Protein AF-A0A2V1INU9-F1 (afdb_monomer)

Secondary structure (DSSP, 8-state):
--HHHHHHHHHHHHHHHHHHHHHHHHHHHHHHHHHHHHHHHHHHHHHHHHHHHS-TTGGGS--HHHHHHHHHHHSHHHHHHHHHHHHHHTTSHHHHHHHH-TT--HHHHHHHHHHHTT--HHHHHHHTT-S-HHHHHHHHHHHHHHHTTS-HHHHHHHHTT-

pLDDT: mean 74.89, std 15.3, range [45.12, 96.56]

Organism: NCBI:txid2094150

Structure (mmCIF, N/CA/C/O backbone):
data_AF-A0A2V1INU9-F1
#
_entry.id   AF-A0A2V1INU9-F1
#
loop_
_atom_site.group_PDB
_atom_site.id
_atom_site.type_symbol
_atom_site.label_atom_id
_atom_site.label_alt_id
_atom_site.label_comp_id
_atom_site.label_asym_id
_atom_site.label_entity_id
_atom_site.label_seq_id
_atom_site.pdbx_PDB_ins_code
_atom_site.Cartn_x
_atom_site.Cartn_y
_atom_site.Cartn_z
_atom_site.occupancy
_atom_site.B_iso_or_equiv
_atom_site.auth_seq_id
_atom_site.auth_comp_id
_atom_site.auth_asym_id
_atom_site.auth_atom_id
_atom_site.pdbx_PDB_model_num
ATOM 1 N N . MET A 1 1 ? -15.383 -13.929 50.867 1.00 57.81 1 MET A N 1
ATOM 2 C CA . MET A 1 1 ? -15.562 -12.953 49.770 1.00 57.81 1 MET A CA 1
ATOM 3 C C . MET A 1 1 ? -16.989 -13.093 49.253 1.00 57.81 1 MET A C 1
ATOM 5 O O . MET A 1 1 ? -17.417 -14.226 49.056 1.00 57.81 1 MET A O 1
ATOM 9 N N . ARG A 1 2 ? -17.764 -12.004 49.133 1.00 80.19 2 ARG A N 1
ATOM 10 C CA . ARG A 1 2 ? -19.122 -12.069 48.555 1.00 80.19 2 ARG A CA 1
ATOM 11 C C . ARG A 1 2 ? -19.002 -12.453 47.075 1.00 80.19 2 ARG A C 1
ATOM 13 O O . ARG A 1 2 ? -18.057 -12.016 46.427 1.00 80.19 2 ARG A O 1
ATOM 20 N N . ARG A 1 3 ? -19.911 -13.288 46.553 1.00 67.31 3 ARG A N 1
ATOM 21 C CA . ARG A 1 3 ? -19.853 -13.793 45.161 1.00 67.31 3 ARG A CA 1
ATOM 22 C C . ARG A 1 3 ? -19.685 -12.668 44.134 1.00 67.31 3 ARG A C 1
ATOM 24 O O . ARG A 1 3 ? -18.917 -12.825 43.195 1.00 67.31 3 ARG A O 1
ATOM 31 N N . ASP A 1 4 ? -20.321 -11.528 44.369 1.00 72.69 4 ASP A N 1
ATOM 32 C CA . ASP A 1 4 ? -20.275 -10.371 43.468 1.00 72.69 4 ASP A CA 1
ATOM 33 C C . ASP A 1 4 ? -18.874 -9.743 43.389 1.00 72.69 4 ASP A C 1
ATOM 35 O O . ASP A 1 4 ? -18.404 -9.377 42.316 1.00 72.69 4 ASP A O 1
ATOM 39 N N . GLU A 1 5 ? -18.161 -9.713 44.512 1.00 75.00 5 GLU A N 1
ATOM 40 C CA . GLU A 1 5 ? -16.788 -9.207 44.613 1.00 75.00 5 GLU A CA 1
ATOM 41 C C . GLU A 1 5 ? -15.795 -10.120 43.874 1.00 75.00 5 GLU A C 1
ATOM 43 O O . GLU A 1 5 ? -14.844 -9.658 43.249 1.00 75.00 5 GLU A O 1
ATOM 48 N N . TYR A 1 6 ? -16.054 -11.431 43.891 1.00 75.69 6 TYR A N 1
ATOM 49 C CA . TYR A 1 6 ? -15.257 -12.426 43.173 1.00 75.69 6 TYR A CA 1
ATOM 50 C C . TYR A 1 6 ? -15.415 -12.303 41.647 1.00 75.69 6 TYR A C 1
ATOM 52 O O . TYR A 1 6 ? -14.41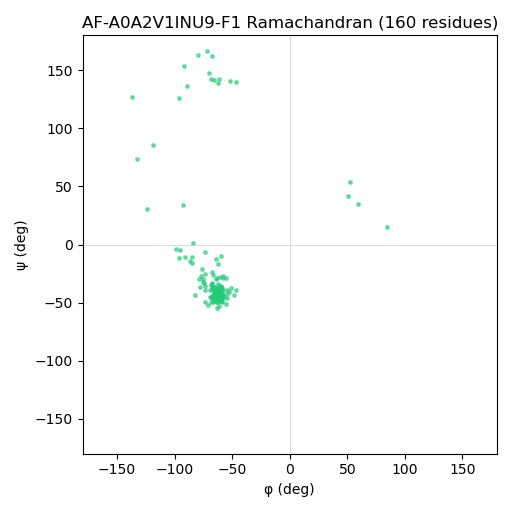9 -12.287 40.924 1.00 75.69 6 TYR A O 1
ATOM 60 N N . TYR A 1 7 ? -16.646 -12.152 41.145 1.00 75.00 7 TYR A N 1
ATOM 61 C CA . TYR A 1 7 ? -16.886 -11.950 39.710 1.00 75.00 7 TYR A CA 1
ATOM 62 C C . TYR A 1 7 ? -16.368 -10.600 39.209 1.00 75.00 7 TYR A C 1
ATOM 64 O O . TYR A 1 7 ? -15.829 -10.525 38.103 1.00 75.00 7 TYR A O 1
ATOM 72 N N . PHE A 1 8 ? -16.469 -9.551 40.029 1.00 76.44 8 PHE A N 1
ATOM 73 C CA . PHE A 1 8 ? -15.886 -8.250 39.717 1.00 76.44 8 PHE A CA 1
ATOM 74 C C . PHE A 1 8 ? -14.366 -8.347 39.536 1.00 76.44 8 PHE A C 1
ATOM 76 O O . PHE A 1 8 ? -13.831 -7.863 38.538 1.00 76.44 8 PHE A O 1
ATOM 83 N N . GLN A 1 9 ? -13.680 -9.050 40.442 1.00 77.94 9 GLN A N 1
ATOM 84 C CA . GLN A 1 9 ? -12.234 -9.245 40.360 1.00 77.94 9 GLN A CA 1
ATOM 85 C C . GLN A 1 9 ? -11.818 -10.038 39.111 1.00 77.94 9 GLN A C 1
ATOM 87 O O . GLN A 1 9 ? -10.844 -9.684 38.450 1.00 77.94 9 GLN A O 1
ATOM 92 N N . ILE A 1 10 ? -12.573 -11.078 38.739 1.00 81.62 10 ILE A N 1
ATOM 93 C CA . ILE A 1 10 ? -12.324 -11.836 37.502 1.00 81.62 10 ILE A CA 1
ATOM 94 C C . ILE A 1 10 ? -12.471 -10.939 36.267 1.00 81.62 10 ILE A C 1
ATOM 96 O O . ILE A 1 10 ? -11.628 -10.995 35.372 1.00 81.62 10 ILE A O 1
ATOM 100 N N . GLY A 1 11 ? -13.504 -10.093 36.220 1.00 76.69 11 GLY A N 1
ATOM 101 C CA . GLY A 1 11 ? -13.714 -9.158 35.113 1.00 76.69 11 GLY A CA 1
ATOM 102 C C . GLY A 1 11 ? -12.558 -8.168 34.942 1.00 76.69 11 GLY A C 1
ATOM 103 O O . GLY A 1 11 ? -12.115 -7.939 33.816 1.00 76.69 11 GLY A O 1
ATOM 104 N N . GLN A 1 12 ? -12.024 -7.637 36.048 1.00 75.12 12 GLN A N 1
ATOM 105 C CA . GLN A 1 12 ? -10.847 -6.759 36.023 1.00 75.12 12 GLN A CA 1
ATOM 106 C C . GLN A 1 12 ? -9.608 -7.492 35.498 1.00 75.12 12 GLN A C 1
ATOM 108 O O . GLN A 1 12 ? -8.945 -6.997 34.589 1.00 75.12 12 GLN A O 1
ATOM 113 N N . ASN A 1 13 ? -9.354 -8.710 35.983 1.00 76.75 13 ASN A N 1
ATOM 114 C CA . ASN A 1 13 ? -8.206 -9.504 35.547 1.00 76.75 13 ASN A CA 1
ATOM 115 C C . ASN A 1 13 ? -8.286 -9.855 34.047 1.00 76.75 13 ASN A C 1
ATOM 117 O O . ASN A 1 13 ? -7.285 -9.785 33.338 1.00 76.75 13 ASN A O 1
ATOM 121 N N . ILE A 1 14 ? -9.471 -10.210 33.532 1.00 79.38 14 ILE A N 1
ATOM 122 C CA . ILE A 1 14 ? -9.668 -10.492 32.098 1.00 79.38 14 ILE A CA 1
ATOM 123 C C . ILE A 1 14 ? -9.409 -9.240 31.256 1.00 79.38 14 ILE A C 1
ATOM 125 O O . ILE A 1 14 ? -8.758 -9.324 30.210 1.00 79.38 14 ILE A O 1
ATOM 129 N N . LYS A 1 15 ? -9.898 -8.080 31.705 1.00 75.56 15 LYS A N 1
ATOM 130 C CA . LYS A 1 15 ? -9.673 -6.804 31.024 1.00 75.56 15 LYS A CA 1
ATOM 131 C C . LYS A 1 15 ? -8.181 -6.471 30.961 1.00 75.56 15 LYS A C 1
ATOM 133 O O . LYS A 1 15 ? -7.669 -6.205 29.878 1.00 75.56 15 LYS A O 1
ATOM 138 N N . GLU A 1 16 ? -7.477 -6.592 32.080 1.00 76.94 16 GLU A N 1
ATOM 139 C CA . GLU A 1 16 ? -6.039 -6.333 32.167 1.00 76.94 16 GLU A CA 1
ATOM 140 C C . GLU A 1 16 ? -5.221 -7.287 31.277 1.00 76.94 16 GLU A C 1
ATOM 142 O O . GLU A 1 16 ? -4.359 -6.847 30.516 1.00 76.94 16 GLU A O 1
ATOM 147 N N . ILE A 1 17 ? -5.545 -8.588 31.277 1.00 70.81 17 ILE A N 1
ATOM 148 C CA . ILE A 1 17 ? -4.911 -9.580 30.390 1.00 70.81 17 ILE A CA 1
ATOM 149 C C . ILE A 1 17 ? -5.159 -9.244 28.913 1.00 70.81 17 ILE A C 1
ATOM 151 O O . ILE A 1 17 ? -4.263 -9.411 28.082 1.00 70.81 17 ILE A O 1
ATOM 155 N N . THR A 1 18 ? -6.355 -8.765 28.571 1.00 61.34 18 THR A N 1
ATOM 156 C CA . THR A 1 18 ? -6.699 -8.374 27.196 1.00 61.34 18 THR A CA 1
ATOM 157 C C . THR A 1 18 ? -5.896 -7.149 26.763 1.00 61.34 18 THR A C 1
ATOM 159 O O . THR A 1 18 ? -5.295 -7.160 25.692 1.00 61.34 18 THR A O 1
ATOM 162 N N . GLU A 1 19 ? -5.806 -6.129 27.616 1.00 68.12 19 GLU A N 1
ATOM 163 C CA . GLU A 1 19 ? -5.033 -4.909 27.356 1.00 68.12 19 GLU A CA 1
ATOM 164 C C . GLU A 1 19 ? -3.524 -5.175 27.254 1.00 68.12 19 GLU A C 1
ATOM 166 O O . GLU A 1 19 ? -2.832 -4.555 26.444 1.00 68.12 19 GLU A O 1
ATOM 171 N N . LEU A 1 20 ? -2.997 -6.105 28.055 1.00 63.47 20 LEU A N 1
ATOM 172 C CA . LEU A 1 20 ? -1.605 -6.550 27.965 1.00 63.47 20 LEU A CA 1
ATOM 173 C C . LEU A 1 20 ? -1.337 -7.283 26.648 1.00 63.47 20 LEU A C 1
ATOM 175 O O . LEU A 1 20 ? -0.392 -6.937 25.943 1.00 63.47 20 LEU A O 1
ATOM 179 N N . ARG A 1 21 ? -2.197 -8.240 26.275 1.00 56.75 21 ARG A N 1
ATOM 180 C CA . ARG A 1 21 ? -2.089 -8.951 24.990 1.00 56.75 21 ARG A CA 1
ATOM 181 C C . ARG A 1 21 ? -2.208 -8.011 23.798 1.00 56.75 21 ARG A C 1
ATOM 183 O O . ARG A 1 21 ? -1.516 -8.211 22.808 1.00 56.75 21 ARG A O 1
ATOM 190 N N . GLN A 1 22 ? -3.068 -6.999 23.881 1.00 59.91 22 GLN A N 1
ATOM 191 C CA . GLN A 1 22 ? -3.252 -6.028 22.809 1.00 59.91 22 GLN A CA 1
ATOM 192 C C . GLN A 1 22 ? -2.003 -5.164 22.612 1.00 59.91 22 GLN A C 1
ATOM 194 O O . GLN A 1 22 ? -1.528 -5.046 21.486 1.00 59.91 22 GLN A O 1
ATOM 199 N N . ARG A 1 23 ? -1.412 -4.655 23.701 1.00 62.47 23 ARG A N 1
ATOM 200 C CA . ARG A 1 23 ? -0.142 -3.913 23.653 1.00 62.47 23 ARG A CA 1
ATOM 201 C C . ARG A 1 23 ? 1.010 -4.751 23.103 1.00 62.47 23 ARG A C 1
ATOM 203 O O . ARG A 1 23 ? 1.779 -4.263 22.281 1.00 62.47 23 ARG A O 1
ATOM 210 N N . ASP A 1 24 ? 1.120 -6.004 23.533 1.00 56.06 24 ASP A N 1
ATOM 211 C CA . ASP A 1 24 ? 2.185 -6.909 23.086 1.00 56.06 24 ASP A CA 1
ATOM 212 C C . ASP A 1 24 ? 2.036 -7.275 21.599 1.00 56.06 24 ASP A C 1
ATOM 214 O O . ASP A 1 24 ? 3.005 -7.298 20.839 1.00 56.06 24 ASP A O 1
ATOM 218 N N . ASN A 1 25 ? 0.792 -7.459 21.147 1.00 54.09 25 ASN A N 1
ATOM 219 C CA . ASN A 1 25 ? 0.459 -7.662 19.741 1.00 54.09 25 ASN A CA 1
ATOM 220 C C . ASN A 1 25 ? 0.774 -6.406 18.910 1.00 54.09 25 ASN A C 1
ATOM 222 O O . ASN A 1 25 ? 1.417 -6.505 17.872 1.00 54.09 25 ASN A O 1
ATOM 226 N N . GLU A 1 26 ? 0.423 -5.209 19.384 1.00 59.94 26 GLU A N 1
ATOM 227 C CA . GLU A 1 26 ? 0.775 -3.943 18.726 1.00 59.94 26 GLU A CA 1
ATOM 228 C C . GLU A 1 26 ? 2.293 -3.738 18.619 1.00 59.94 26 GLU A C 1
ATOM 230 O O . GLU A 1 26 ? 2.782 -3.370 17.548 1.00 59.94 26 GLU A O 1
ATOM 235 N N . ALA A 1 27 ? 3.046 -4.027 19.682 1.00 55.91 27 ALA A N 1
ATOM 236 C CA . ALA A 1 27 ? 4.505 -3.934 19.693 1.00 55.91 27 ALA A CA 1
ATOM 237 C C . ALA A 1 27 ? 5.150 -4.955 18.742 1.00 55.91 27 ALA A C 1
ATOM 239 O O . ALA A 1 27 ? 6.004 -4.593 17.930 1.00 55.91 27 ALA A O 1
ATOM 240 N N . THR A 1 28 ? 4.687 -6.206 18.776 1.00 48.28 28 THR A N 1
ATOM 241 C CA . THR A 1 28 ? 5.131 -7.271 17.864 1.00 48.28 28 THR A CA 1
ATOM 242 C C . THR A 1 28 ? 4.821 -6.909 16.414 1.00 48.28 28 THR A C 1
ATOM 244 O O . THR A 1 28 ? 5.683 -7.024 15.547 1.00 48.28 28 THR A O 1
ATOM 247 N N . ASN A 1 29 ? 3.626 -6.385 16.142 1.00 55.53 29 ASN A N 1
ATOM 248 C CA . ASN A 1 29 ? 3.229 -5.933 14.812 1.00 55.53 29 ASN A CA 1
ATOM 249 C C . ASN A 1 29 ? 4.052 -4.730 14.357 1.00 55.53 29 ASN A C 1
ATOM 251 O O . ASN A 1 29 ? 4.373 -4.625 13.177 1.00 55.53 29 ASN A O 1
ATOM 255 N N . SER A 1 30 ? 4.407 -3.823 15.267 1.00 57.19 30 SER A N 1
ATOM 256 C CA . SER A 1 30 ? 5.287 -2.695 14.968 1.00 57.19 30 SER A CA 1
ATOM 257 C C . SER A 1 30 ? 6.694 -3.165 14.600 1.00 57.19 30 SER A C 1
ATOM 259 O O . SER A 1 30 ? 7.231 -2.721 13.589 1.00 57.19 30 SER A O 1
ATOM 261 N N . LEU A 1 31 ? 7.266 -4.101 15.360 1.00 49.75 31 LEU A N 1
ATOM 262 C CA . LEU A 1 31 ? 8.574 -4.687 15.063 1.00 49.75 31 LEU A CA 1
ATOM 263 C C . LEU A 1 31 ? 8.552 -5.461 13.740 1.00 49.75 31 LEU A C 1
ATOM 265 O O . LEU A 1 31 ? 9.454 -5.320 12.918 1.00 49.75 31 LEU A O 1
ATOM 269 N N . LEU A 1 32 ? 7.495 -6.238 13.496 1.00 55.25 32 LEU A N 1
ATOM 270 C CA . LEU A 1 32 ? 7.309 -6.963 12.243 1.00 55.25 32 LEU A CA 1
ATOM 271 C C . LEU A 1 32 ? 7.205 -5.994 11.059 1.00 55.25 32 LEU A C 1
ATOM 273 O O . LEU A 1 32 ? 7.830 -6.218 10.028 1.00 55.25 32 LEU A O 1
ATOM 277 N N . ARG A 1 33 ? 6.477 -4.878 11.213 1.00 59.19 33 ARG A N 1
ATOM 278 C CA . ARG A 1 33 ? 6.435 -3.800 10.213 1.00 59.19 33 ARG A CA 1
ATOM 279 C C . ARG A 1 33 ? 7.803 -3.180 9.998 1.00 59.19 33 ARG A C 1
ATOM 281 O O . ARG A 1 33 ? 8.139 -2.905 8.854 1.00 59.19 33 ARG A O 1
ATOM 288 N N . GLU A 1 34 ? 8.574 -2.939 11.050 1.00 59.06 34 GLU A N 1
ATOM 2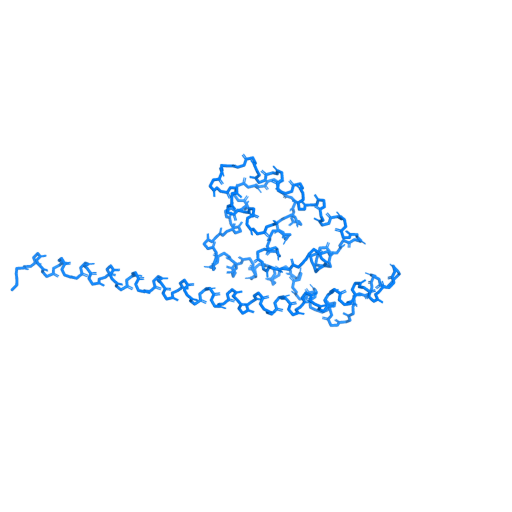89 C CA . GLU A 1 34 ? 9.912 -2.359 10.945 1.00 59.06 34 GLU A CA 1
ATOM 290 C C . GLU A 1 34 ? 10.866 -3.296 10.194 1.00 59.06 34 GLU A C 1
ATOM 292 O O . GLU A 1 34 ? 11.541 -2.864 9.258 1.00 59.06 34 GLU A O 1
ATOM 297 N N . LEU A 1 35 ? 10.855 -4.588 10.532 1.00 52.88 35 LEU A N 1
ATOM 298 C CA . LEU A 1 35 ? 11.638 -5.625 9.860 1.00 52.88 35 LEU A CA 1
ATOM 299 C C . LEU A 1 35 ? 11.224 -5.784 8.398 1.00 52.88 35 LEU A C 1
ATOM 301 O O . LEU A 1 35 ? 12.074 -5.718 7.516 1.00 52.88 35 LEU A O 1
ATOM 305 N N . LEU A 1 36 ? 9.923 -5.902 8.125 1.00 59.16 36 LEU A N 1
ATOM 306 C CA . LEU A 1 36 ? 9.400 -5.950 6.762 1.00 59.16 36 LEU A CA 1
ATOM 307 C C . LEU A 1 36 ? 9.779 -4.688 5.988 1.00 59.16 36 LEU A C 1
ATOM 309 O O . LEU A 1 36 ? 10.277 -4.779 4.875 1.00 59.16 36 LEU A O 1
ATOM 313 N N . THR A 1 37 ? 9.631 -3.506 6.586 1.00 59.25 37 THR A N 1
ATOM 314 C CA . THR A 1 37 ? 10.030 -2.237 5.962 1.00 59.25 37 THR A CA 1
ATOM 315 C C . THR A 1 37 ? 11.526 -2.217 5.659 1.00 59.25 37 THR A C 1
ATOM 317 O O . THR A 1 37 ? 11.928 -1.710 4.615 1.00 59.25 37 THR A O 1
ATOM 320 N N . LYS A 1 38 ? 12.370 -2.763 6.539 1.00 56.59 38 LYS A N 1
ATOM 321 C CA . LYS A 1 38 ? 13.817 -2.862 6.327 1.00 56.59 38 LYS A CA 1
ATOM 322 C C . LYS A 1 38 ? 14.154 -3.808 5.173 1.00 56.59 38 LYS A C 1
ATOM 324 O O . LYS A 1 38 ? 14.925 -3.420 4.296 1.00 56.59 38 LYS A O 1
ATOM 329 N N . GLU A 1 39 ? 13.538 -4.986 5.131 1.00 58.75 39 GLU A N 1
ATOM 330 C CA . GLU A 1 39 ? 13.680 -5.945 4.030 1.00 58.75 39 GLU A CA 1
ATOM 331 C C . GLU A 1 39 ? 13.190 -5.345 2.703 1.00 58.75 39 GLU A C 1
ATOM 333 O O . GLU A 1 39 ? 13.890 -5.387 1.691 1.00 58.75 39 GLU A O 1
ATOM 338 N N . TYR A 1 40 ? 12.033 -4.678 2.704 1.00 63.75 40 TYR A N 1
ATOM 339 C CA . TYR A 1 40 ? 11.492 -4.009 1.521 1.00 63.75 40 TYR A CA 1
ATOM 340 C C . TYR A 1 40 ? 12.331 -2.811 1.077 1.00 63.75 40 TYR A C 1
ATOM 342 O O . TYR A 1 40 ? 12.481 -2.597 -0.122 1.00 63.75 40 TYR A O 1
ATOM 350 N N . ARG A 1 41 ? 12.953 -2.064 1.997 1.00 63.62 41 ARG A N 1
ATOM 351 C CA . ARG A 1 41 ? 13.913 -0.998 1.659 1.00 63.62 41 ARG A CA 1
ATOM 352 C C . ARG A 1 41 ? 15.197 -1.545 1.047 1.00 63.62 41 ARG A C 1
ATOM 354 O O . ARG A 1 41 ? 15.729 -0.934 0.123 1.00 63.62 41 ARG A O 1
ATOM 361 N N . LEU A 1 42 ? 15.690 -2.681 1.539 1.00 58.94 42 LEU A N 1
ATOM 362 C CA . LEU A 1 42 ? 16.834 -3.363 0.940 1.00 58.94 42 LEU A CA 1
ATOM 363 C C . LEU A 1 42 ? 16.500 -3.814 -0.490 1.00 58.94 42 LEU A C 1
ATOM 365 O O . LEU A 1 42 ? 17.281 -3.578 -1.413 1.00 58.94 42 LEU A O 1
ATOM 369 N N . MET A 1 43 ? 15.311 -4.387 -0.691 1.00 62.91 43 MET A N 1
ATOM 370 C CA . MET A 1 43 ? 14.798 -4.731 -2.022 1.00 62.91 43 MET A CA 1
ATOM 371 C C . MET A 1 43 ? 14.622 -3.496 -2.919 1.00 62.91 43 MET A C 1
ATOM 373 O O . MET A 1 43 ? 14.965 -3.531 -4.102 1.00 62.91 43 MET A O 1
ATOM 377 N N . ASP A 1 44 ? 14.132 -2.388 -2.364 1.00 64.94 44 ASP A N 1
ATOM 378 C CA . ASP A 1 44 ? 13.960 -1.127 -3.082 1.00 64.94 44 ASP A CA 1
ATOM 379 C C . ASP A 1 44 ? 15.289 -0.562 -3.594 1.00 64.94 44 ASP A C 1
ATOM 381 O O . ASP A 1 44 ? 15.378 -0.121 -4.741 1.00 64.94 44 ASP A O 1
ATOM 385 N N . GLY A 1 45 ? 16.337 -0.629 -2.766 1.00 63.69 45 GLY A N 1
ATOM 386 C CA . GLY A 1 45 ? 17.695 -0.238 -3.143 1.00 63.69 45 GLY A CA 1
ATOM 387 C C . GLY A 1 45 ? 18.193 -1.010 -4.365 1.00 63.69 45 GLY A C 1
ATOM 388 O O . GLY A 1 45 ? 18.676 -0.397 -5.317 1.00 63.69 45 GLY A O 1
ATOM 389 N N . LYS A 1 46 ? 17.969 -2.331 -4.389 1.00 63.91 46 LYS A N 1
ATOM 390 C CA . LYS A 1 46 ? 18.319 -3.187 -5.534 1.00 63.91 46 LYS A CA 1
ATOM 391 C C . LYS A 1 46 ? 17.537 -2.816 -6.802 1.00 63.91 46 LYS A C 1
ATOM 393 O O . LYS A 1 46 ? 18.120 -2.717 -7.880 1.00 63.91 46 LYS A O 1
ATOM 398 N N . CYS A 1 47 ? 16.234 -2.546 -6.685 1.00 59.25 47 CYS A N 1
ATOM 399 C CA . CYS A 1 47 ? 15.407 -2.121 -7.825 1.00 59.25 47 CYS A CA 1
ATOM 400 C C . CYS A 1 47 ? 15.860 -0.770 -8.403 1.00 59.25 47 CYS A C 1
ATOM 402 O O . CYS A 1 47 ? 15.840 -0.570 -9.620 1.00 59.25 47 CYS A O 1
ATOM 404 N N . ARG A 1 48 ? 16.262 0.166 -7.536 1.00 66.69 48 ARG A N 1
ATOM 405 C CA . ARG A 1 48 ? 16.731 1.500 -7.928 1.00 66.69 48 ARG A CA 1
ATOM 406 C C . ARG A 1 48 ? 18.069 1.449 -8.651 1.00 66.69 48 ARG A C 1
ATOM 408 O O . ARG A 1 48 ? 18.178 2.006 -9.739 1.00 66.69 48 ARG A O 1
ATOM 415 N N . GLU A 1 49 ? 19.037 0.740 -8.077 1.00 65.62 49 GLU A N 1
ATOM 416 C CA . GLU A 1 49 ? 20.357 0.538 -8.677 1.00 65.62 49 GLU A CA 1
ATOM 417 C C . GLU A 1 49 ? 20.238 -0.045 -10.094 1.00 65.62 49 GLU A C 1
ATOM 419 O O . GLU A 1 49 ? 20.927 0.386 -11.017 1.00 65.62 49 GLU A O 1
ATOM 424 N N . TYR A 1 50 ? 19.298 -0.969 -10.300 1.00 63.28 50 TYR A N 1
ATOM 425 C CA . TYR A 1 50 ? 19.002 -1.521 -11.616 1.00 63.28 50 TYR A CA 1
ATOM 426 C C . TYR A 1 50 ? 18.337 -0.506 -12.566 1.00 63.28 50 TYR A C 1
ATOM 428 O O . TYR A 1 50 ? 18.744 -0.398 -13.725 1.00 63.28 50 TYR A O 1
ATOM 436 N N . TYR A 1 51 ? 17.332 0.256 -12.112 1.00 61.12 51 TYR A N 1
ATOM 437 C CA . TYR A 1 51 ? 16.664 1.271 -12.945 1.00 61.12 51 TYR A CA 1
ATOM 438 C C . TYR A 1 51 ? 17.644 2.343 -13.443 1.00 61.12 51 TYR A C 1
ATOM 440 O O . TYR A 1 51 ? 17.540 2.800 -14.578 1.00 61.12 51 TYR A O 1
ATOM 448 N N . GLU A 1 52 ? 18.613 2.720 -12.609 1.00 67.00 52 GLU A N 1
ATOM 449 C CA . GLU A 1 52 ? 19.650 3.698 -12.950 1.00 67.00 52 GLU A CA 1
ATOM 450 C C . GLU A 1 52 ? 20.708 3.128 -13.910 1.00 67.00 52 GLU A C 1
ATOM 452 O O . GLU A 1 52 ? 21.210 3.855 -14.767 1.00 67.00 52 GLU A O 1
ATOM 457 N N . LYS A 1 53 ? 21.020 1.826 -13.818 1.00 59.84 53 LYS A N 1
ATOM 458 C CA . LYS A 1 53 ? 22.040 1.154 -14.647 1.00 59.84 53 LYS A CA 1
ATOM 459 C C . LYS A 1 53 ? 21.508 0.547 -15.956 1.00 59.84 53 LYS A C 1
ATOM 461 O O . LYS A 1 53 ? 22.305 0.143 -16.801 1.00 59.84 53 LYS A O 1
ATOM 466 N N . SER A 1 54 ? 20.192 0.472 -16.160 1.00 49.84 54 SER A N 1
ATOM 467 C CA . SER A 1 54 ? 19.578 -0.155 -17.343 1.00 49.84 54 SER A CA 1
ATOM 468 C C . SER A 1 54 ? 19.220 0.870 -18.435 1.00 49.84 54 SER A C 1
ATOM 470 O O . SER A 1 54 ? 18.503 1.845 -18.214 1.00 49.84 54 SER A O 1
ATOM 472 N N . SER A 1 55 ? 19.704 0.656 -19.667 1.00 55.69 55 SER A N 1
ATOM 473 C CA . SER A 1 55 ? 19.343 1.501 -20.820 1.00 55.69 55 SER A CA 1
ATOM 474 C C . SER A 1 55 ? 17.860 1.331 -21.194 1.00 55.69 55 SER A C 1
ATOM 476 O O . SER A 1 55 ? 17.235 0.328 -20.843 1.00 55.69 55 SER A O 1
ATOM 478 N N . ARG A 1 56 ? 17.273 2.261 -21.971 1.00 52.50 56 ARG A N 1
ATOM 479 C CA . ARG A 1 56 ? 15.847 2.179 -22.367 1.00 52.50 56 ARG A CA 1
ATOM 480 C C . ARG A 1 56 ? 15.465 0.863 -23.056 1.00 52.50 56 ARG A C 1
ATOM 482 O O . ARG A 1 56 ? 14.313 0.458 -22.921 1.00 52.50 56 ARG A O 1
ATOM 489 N N . GLN A 1 57 ? 16.414 0.226 -23.746 1.00 48.34 57 GLN A N 1
ATOM 490 C CA . GLN A 1 57 ? 16.269 -1.074 -24.410 1.00 48.34 57 GLN A CA 1
ATOM 491 C C . GLN A 1 57 ? 16.371 -2.254 -23.420 1.00 48.34 57 GLN A C 1
ATOM 493 O O . GLN A 1 57 ? 15.732 -3.280 -23.627 1.00 48.34 57 GLN A O 1
ATOM 498 N N . THR A 1 58 ? 17.127 -2.095 -22.327 1.00 48.91 58 THR A N 1
ATOM 499 C CA . THR A 1 58 ? 17.364 -3.114 -21.284 1.00 48.91 58 THR A CA 1
ATOM 500 C C . THR A 1 58 ? 16.267 -3.145 -20.218 1.00 48.91 58 THR A C 1
ATOM 502 O O . THR A 1 58 ? 16.115 -4.154 -19.546 1.00 48.91 58 THR A O 1
ATOM 505 N N . ARG A 1 59 ? 15.427 -2.103 -20.120 1.00 50.53 59 ARG A N 1
ATOM 506 C CA . ARG A 1 59 ? 14.238 -2.071 -19.238 1.00 50.53 59 ARG A CA 1
ATOM 507 C C . ARG A 1 59 ? 13.198 -3.166 -19.533 1.00 50.53 59 ARG A C 1
ATOM 509 O O . ARG A 1 59 ? 12.262 -3.329 -18.759 1.00 50.53 59 ARG A O 1
ATOM 516 N N . LYS A 1 60 ? 13.347 -3.901 -20.644 1.00 45.31 60 LYS A N 1
ATOM 517 C CA . LYS A 1 60 ? 12.553 -5.096 -20.975 1.00 45.31 60 LYS A CA 1
ATOM 518 C C . LYS A 1 60 ? 13.105 -6.402 -20.395 1.00 45.31 60 LYS A C 1
ATOM 520 O O . LYS A 1 60 ? 12.354 -7.366 -20.337 1.00 45.31 60 LYS A O 1
ATOM 525 N N . ASN A 1 61 ? 14.347 -6.420 -19.921 1.00 47.09 61 ASN A N 1
ATOM 526 C CA . ASN A 1 61 ? 14.965 -7.595 -19.320 1.00 47.09 61 ASN A CA 1
ATOM 527 C C . ASN A 1 61 ? 15.318 -7.241 -17.884 1.00 47.09 61 ASN A C 1
ATOM 529 O O . ASN A 1 61 ? 16.421 -6.764 -17.606 1.00 47.09 61 ASN A O 1
ATOM 533 N N . ILE A 1 62 ? 14.334 -7.412 -16.997 1.00 51.00 62 ILE A N 1
ATOM 534 C CA . ILE A 1 62 ? 14.532 -7.377 -15.548 1.00 51.00 62 ILE A CA 1
ATOM 535 C C . ILE A 1 62 ? 15.777 -8.272 -15.261 1.00 51.00 62 ILE A C 1
ATOM 537 O O . ILE A 1 62 ? 15.974 -9.260 -15.966 1.00 51.00 62 ILE A O 1
ATOM 541 N N . SER A 1 63 ? 16.693 -7.923 -14.347 1.00 50.31 63 SER A N 1
ATOM 542 C CA . SER A 1 63 ? 17.817 -8.839 -14.043 1.00 50.31 63 SER A CA 1
ATOM 543 C C . SER A 1 63 ? 17.256 -10.137 -13.472 1.00 50.31 63 SER A C 1
ATOM 545 O O . SER A 1 63 ? 16.347 -10.031 -12.664 1.00 50.31 63 SER A O 1
ATOM 547 N N . ASP A 1 64 ? 17.757 -11.320 -13.827 1.00 49.62 64 ASP A N 1
ATOM 548 C CA . ASP A 1 64 ? 17.126 -12.606 -13.463 1.00 49.62 64 ASP A CA 1
ATOM 549 C C . ASP A 1 64 ? 16.700 -12.705 -11.982 1.00 49.62 64 ASP A C 1
ATOM 551 O O . ASP A 1 64 ? 15.580 -13.107 -11.697 1.00 49.62 64 ASP A O 1
ATOM 555 N N . GLU A 1 65 ? 17.493 -12.184 -11.039 1.00 45.12 65 GLU A N 1
ATOM 556 C CA . GLU A 1 65 ? 17.123 -12.112 -9.612 1.00 45.12 65 GLU A CA 1
ATOM 557 C C . GLU A 1 65 ? 15.985 -11.124 -9.293 1.00 45.12 65 GLU A C 1
ATOM 559 O O . GLU A 1 65 ? 15.126 -11.391 -8.451 1.00 45.12 65 GLU A O 1
ATOM 564 N N . ALA A 1 66 ? 15.963 -9.961 -9.948 1.00 48.38 66 ALA A N 1
ATOM 565 C CA . ALA A 1 66 ? 14.864 -9.011 -9.840 1.00 48.38 66 ALA A CA 1
ATOM 566 C C . ALA A 1 66 ? 13.639 -9.490 -10.638 1.00 48.38 66 ALA A C 1
ATOM 568 O O . ALA A 1 66 ? 12.527 -9.187 -10.221 1.00 48.38 66 ALA A O 1
ATOM 569 N N . VAL A 1 67 ? 13.810 -10.252 -11.734 1.00 54.97 67 VAL A N 1
ATOM 570 C CA . VAL A 1 67 ? 12.726 -10.895 -12.506 1.00 54.97 67 VAL A CA 1
ATOM 571 C C . VAL A 1 67 ? 12.058 -11.876 -11.585 1.00 54.97 67 VAL A C 1
ATOM 573 O O . VAL A 1 67 ? 10.866 -11.773 -11.368 1.00 54.97 67 VAL A O 1
ATOM 576 N N . GLU A 1 68 ? 12.837 -12.778 -11.005 1.00 56.91 68 GLU A N 1
ATOM 577 C CA . GLU A 1 68 ? 12.355 -13.867 -10.179 1.00 56.91 68 GLU A CA 1
ATOM 578 C C . GLU A 1 68 ? 11.688 -13.326 -8.912 1.00 56.91 68 GLU A C 1
ATOM 580 O O . GLU A 1 68 ? 10.626 -13.795 -8.510 1.00 56.91 68 GLU A O 1
ATOM 585 N N . LEU A 1 69 ? 12.241 -12.263 -8.319 1.00 55.41 69 LEU A N 1
ATOM 586 C CA . LEU A 1 69 ? 11.622 -11.567 -7.194 1.00 55.41 69 LEU A CA 1
ATOM 587 C C . LEU A 1 69 ? 10.319 -10.856 -7.597 1.00 55.41 69 LEU A C 1
ATOM 589 O O . LEU A 1 69 ? 9.330 -10.932 -6.867 1.00 55.41 69 LEU A O 1
ATOM 593 N N . VAL A 1 70 ? 10.293 -10.178 -8.748 1.00 61.25 70 VAL A N 1
ATOM 594 C CA . VAL A 1 70 ? 9.093 -9.518 -9.281 1.00 61.25 70 VAL A CA 1
ATOM 595 C C . VAL A 1 70 ? 8.041 -10.548 -9.646 1.00 61.25 70 VAL A C 1
ATOM 597 O O . VAL A 1 70 ? 6.890 -10.359 -9.287 1.00 61.25 70 VAL A O 1
ATOM 600 N N . GLU A 1 71 ? 8.386 -11.638 -10.315 1.00 63.66 71 GLU A N 1
ATOM 601 C CA . GLU A 1 71 ? 7.483 -12.725 -10.688 1.00 63.66 71 GLU A CA 1
ATOM 602 C C . GLU A 1 71 ? 6.923 -13.423 -9.456 1.00 63.66 71 GLU A C 1
ATOM 604 O O . GLU A 1 71 ? 5.713 -13.634 -9.376 1.00 63.66 71 GLU A O 1
ATOM 609 N N . ARG A 1 72 ? 7.762 -13.671 -8.446 1.00 61.69 72 ARG A N 1
ATOM 610 C CA . ARG A 1 72 ? 7.338 -14.227 -7.162 1.00 61.69 72 ARG A CA 1
ATOM 611 C C . ARG A 1 72 ? 6.345 -13.302 -6.456 1.00 61.69 72 ARG A C 1
ATOM 613 O O . ARG A 1 72 ? 5.227 -13.730 -6.184 1.00 61.69 72 ARG A O 1
ATOM 620 N N . LEU A 1 73 ? 6.678 -12.021 -6.268 1.00 59.72 73 LEU A N 1
ATOM 621 C CA . LEU A 1 73 ? 5.828 -11.044 -5.562 1.00 59.72 73 LEU A CA 1
ATOM 622 C C . LEU A 1 73 ? 4.625 -10.531 -6.378 1.00 59.72 73 LEU A C 1
ATOM 624 O O . LEU A 1 73 ? 3.664 -10.011 -5.810 1.00 59.72 73 LEU A O 1
ATOM 628 N N . SER A 1 74 ? 4.665 -10.636 -7.708 1.00 61.56 74 SER A N 1
ATOM 629 C CA . SER A 1 74 ? 3.558 -10.260 -8.604 1.00 61.56 74 SER A CA 1
ATOM 630 C C . SER A 1 74 ? 2.664 -11.439 -8.985 1.00 61.56 74 SER A C 1
ATOM 632 O O . SER A 1 74 ? 1.629 -11.228 -9.629 1.00 61.56 74 SER A O 1
ATOM 634 N N . SER A 1 75 ? 3.019 -12.659 -8.565 1.00 69.06 75 SER A N 1
ATOM 635 C CA . SER A 1 75 ? 2.159 -13.829 -8.712 1.00 69.06 75 SER A CA 1
ATOM 636 C C . SER A 1 75 ? 0.852 -13.631 -7.940 1.00 69.06 75 SER A C 1
ATOM 638 O O . SER A 1 75 ? 0.819 -13.050 -6.854 1.00 69.06 75 SER A O 1
ATOM 640 N N . ALA A 1 76 ? -0.255 -14.111 -8.509 1.00 66.12 76 ALA A N 1
ATOM 641 C CA . ALA A 1 76 ? -1.578 -13.922 -7.915 1.00 66.12 76 ALA A CA 1
ATOM 642 C C . ALA A 1 76 ? -1.688 -14.538 -6.507 1.00 66.12 76 ALA A C 1
ATOM 644 O O . ALA A 1 76 ? -2.330 -13.950 -5.640 1.00 66.12 76 ALA A O 1
ATOM 645 N N . GLY A 1 77 ? -1.026 -15.679 -6.273 1.00 67.75 77 GLY A N 1
ATOM 646 C CA . GLY A 1 77 ? -0.998 -16.348 -4.969 1.00 67.75 77 GLY A CA 1
ATOM 647 C C . GLY A 1 77 ? -0.263 -15.537 -3.903 1.00 67.75 77 GLY A C 1
ATOM 648 O O . GLY A 1 77 ? -0.824 -15.271 -2.845 1.00 67.75 77 GLY A O 1
ATOM 649 N N . GLN A 1 78 ? 0.949 -15.060 -4.203 1.00 69.88 78 GLN A N 1
ATOM 650 C CA . GLN A 1 78 ? 1.716 -14.244 -3.255 1.00 69.88 78 GLN A CA 1
ATOM 651 C C . GLN A 1 78 ? 1.081 -12.878 -3.014 1.00 69.88 78 GLN A C 1
ATOM 653 O O . GLN A 1 78 ? 1.143 -12.359 -1.906 1.00 69.88 78 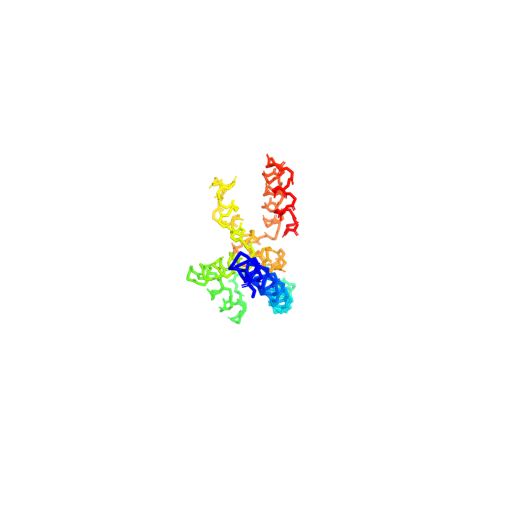GLN A O 1
ATOM 658 N N . LEU A 1 79 ? 0.435 -12.289 -4.021 1.00 76.62 79 LEU A N 1
ATOM 659 C CA . LEU A 1 79 ? -0.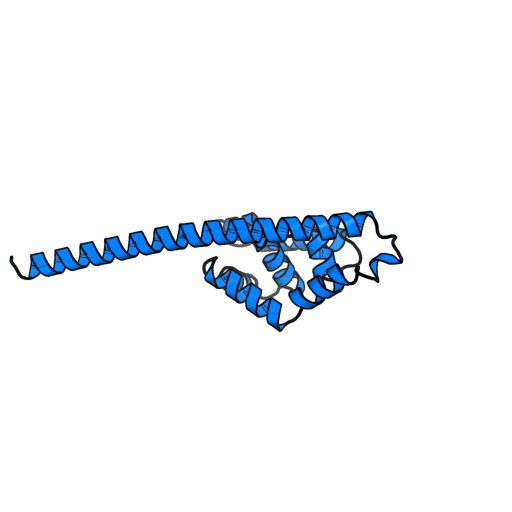269 -11.025 -3.842 1.00 76.62 79 LEU A CA 1
ATOM 660 C C . LEU A 1 79 ? -1.438 -11.160 -2.855 1.00 76.62 79 LEU A C 1
ATOM 662 O O . LEU A 1 79 ? -1.638 -10.272 -2.029 1.00 76.62 79 LEU A O 1
ATOM 666 N N . ALA A 1 80 ? -2.186 -12.266 -2.925 1.00 78.94 80 ALA A N 1
ATOM 667 C CA . ALA A 1 80 ? -3.259 -12.557 -1.979 1.00 78.94 80 ALA A CA 1
ATOM 668 C C . ALA A 1 80 ? -2.714 -12.781 -0.561 1.00 78.94 80 ALA A C 1
ATOM 670 O O . ALA A 1 80 ? -3.248 -12.222 0.392 1.00 78.94 80 ALA A O 1
ATOM 671 N N . GLU A 1 81 ? -1.611 -13.520 -0.430 1.00 75.12 81 GLU A N 1
ATOM 672 C CA . GLU A 1 81 ? -0.935 -13.754 0.851 1.00 75.12 81 GLU A CA 1
ATOM 673 C C . GLU A 1 81 ? -0.391 -12.451 1.468 1.00 75.12 81 GLU A C 1
ATOM 675 O O . GLU A 1 81 ? -0.539 -12.203 2.667 1.00 75.12 81 GLU A O 1
ATOM 680 N N . LEU A 1 82 ? 0.182 -11.567 0.644 1.00 77.38 82 LEU A N 1
ATOM 681 C CA . LEU A 1 82 ? 0.632 -10.235 1.055 1.00 77.38 82 LEU A CA 1
ATOM 682 C C . LEU A 1 82 ? -0.538 -9.360 1.504 1.00 77.38 82 LEU A C 1
ATOM 684 O O . LEU A 1 82 ? -0.435 -8.673 2.519 1.00 77.38 82 LEU A O 1
ATOM 688 N N . GLU A 1 83 ? -1.650 -9.377 0.770 1.00 85.12 83 GLU A N 1
ATOM 689 C CA . GLU A 1 83 ? -2.856 -8.639 1.138 1.00 85.12 83 GLU A CA 1
ATOM 690 C C . GLU A 1 83 ? -3.459 -9.163 2.449 1.00 85.12 83 GLU A C 1
ATOM 692 O O . GLU A 1 83 ? -3.809 -8.362 3.316 1.00 85.12 83 GLU A O 1
ATOM 697 N N . GLU A 1 84 ? -3.520 -10.483 2.641 1.00 80.94 84 GLU A N 1
ATOM 698 C CA . GLU A 1 84 ? -3.981 -11.102 3.887 1.00 80.94 84 GLU A CA 1
ATOM 699 C C . GLU A 1 84 ? -3.072 -10.731 5.061 1.00 80.94 84 GLU A C 1
ATOM 701 O O . GLU A 1 84 ? -3.551 -10.328 6.121 1.00 80.94 84 GLU A O 1
ATOM 706 N N . THR A 1 85 ? -1.757 -10.792 4.857 1.00 73.44 85 THR A N 1
ATOM 707 C CA . THR A 1 85 ? -0.758 -10.387 5.850 1.00 73.44 85 THR A CA 1
ATOM 708 C C . THR A 1 85 ? -0.950 -8.922 6.232 1.00 73.44 85 THR A C 1
ATOM 710 O O . THR A 1 85 ? -1.043 -8.583 7.412 1.00 73.44 85 THR A O 1
ATOM 713 N N . VAL A 1 86 ? -1.080 -8.034 5.244 1.00 81.56 86 VAL A N 1
ATOM 714 C CA . VAL A 1 86 ? -1.335 -6.613 5.492 1.00 81.56 86 VAL A CA 1
ATOM 715 C C . VAL A 1 86 ? -2.658 -6.411 6.226 1.00 81.56 86 VAL A C 1
ATOM 717 O O . VAL A 1 86 ? -2.686 -5.651 7.187 1.00 81.56 86 VAL A O 1
ATOM 720 N N . ASN A 1 87 ? -3.734 -7.101 5.853 1.00 83.88 87 ASN A N 1
ATOM 721 C CA . ASN A 1 87 ? -5.009 -7.020 6.565 1.00 83.88 87 ASN A CA 1
ATOM 722 C C . ASN A 1 87 ? -4.879 -7.476 8.023 1.00 83.88 87 ASN A C 1
ATOM 724 O O . ASN A 1 87 ? -5.242 -6.725 8.928 1.00 83.88 87 ASN A O 1
ATOM 728 N N . ARG A 1 88 ? -4.250 -8.628 8.267 1.00 75.19 88 ARG A N 1
ATOM 729 C CA . ARG A 1 88 ? -4.011 -9.165 9.612 1.00 75.19 88 ARG A CA 1
ATOM 730 C C . ARG A 1 88 ? -3.283 -8.166 10.510 1.00 75.19 88 ARG A C 1
ATOM 732 O O . ARG A 1 88 ? -3.655 -7.989 11.666 1.00 75.19 88 ARG A O 1
ATOM 739 N N . TYR A 1 89 ? -2.275 -7.484 9.969 1.00 71.19 89 TYR A N 1
ATOM 740 C CA . TYR A 1 89 ? -1.415 -6.588 10.740 1.00 71.19 89 TYR A CA 1
ATOM 741 C C . TYR A 1 89 ? -1.813 -5.112 10.689 1.00 71.19 89 TYR A C 1
ATOM 743 O O . TYR A 1 89 ? -1.276 -4.327 11.468 1.00 71.19 89 TYR A O 1
ATOM 751 N N . GLN A 1 90 ? -2.727 -4.701 9.806 1.00 76.69 90 GLN A N 1
ATOM 752 C CA . GLN A 1 90 ? -3.206 -3.316 9.665 1.00 76.69 90 GLN A CA 1
ATOM 753 C C . GLN A 1 90 ? -4.722 -3.184 9.808 1.00 76.69 90 GLN A C 1
ATOM 755 O O . GLN A 1 90 ? -5.347 -2.285 9.231 1.00 76.69 90 GLN A O 1
ATOM 760 N N . SER A 1 91 ? -5.312 -4.062 10.618 1.00 82.38 91 SER A N 1
ATOM 761 C CA . SER A 1 91 ? -6.741 -4.052 10.920 1.00 82.38 91 SER A CA 1
ATOM 762 C C . SER A 1 91 ? -7.560 -4.040 9.631 1.00 82.38 91 SER A C 1
ATOM 764 O O . SER A 1 91 ? -8.310 -3.106 9.422 1.00 82.38 91 SER A O 1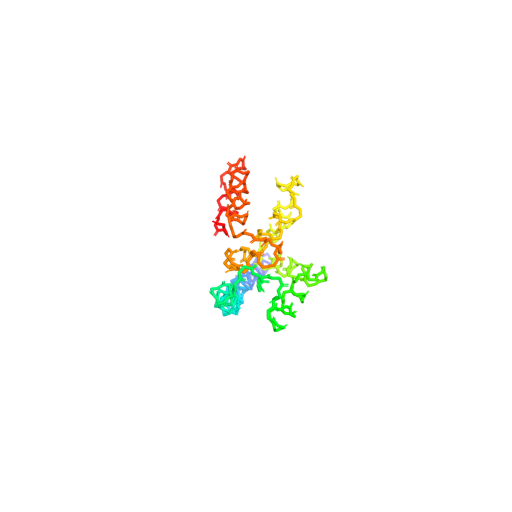
ATOM 766 N N . ASP A 1 92 ? -7.355 -4.956 8.697 1.00 87.75 92 ASP A N 1
ATOM 767 C CA . ASP A 1 92 ? -8.136 -5.052 7.455 1.00 87.75 92 ASP A CA 1
ATOM 768 C C . ASP A 1 92 ? -8.087 -3.802 6.558 1.00 87.75 92 ASP A C 1
ATOM 770 O O . ASP A 1 92 ? -9.072 -3.415 5.924 1.00 87.75 92 ASP A O 1
ATOM 774 N N . ILE A 1 93 ? -6.941 -3.110 6.520 1.00 90.06 93 ILE A N 1
ATOM 775 C CA . ILE A 1 93 ? -6.800 -1.869 5.749 1.00 90.06 93 ILE A CA 1
ATOM 776 C C . ILE A 1 93 ? -7.084 -2.046 4.255 1.00 90.06 93 ILE A C 1
ATOM 778 O O . ILE A 1 93 ? -7.699 -1.160 3.671 1.00 90.06 93 ILE A O 1
ATOM 782 N N . MET A 1 94 ? -6.691 -3.165 3.642 1.00 93.56 94 MET A N 1
ATOM 783 C CA . MET A 1 94 ? -6.950 -3.420 2.224 1.00 93.56 94 MET A CA 1
ATOM 784 C C . MET A 1 94 ? -8.418 -3.762 1.984 1.00 93.56 94 MET A C 1
ATOM 786 O O . MET A 1 94 ? -9.001 -3.267 1.020 1.00 93.56 94 MET A O 1
ATOM 790 N N . ALA A 1 95 ? -9.040 -4.529 2.885 1.00 93.75 95 ALA A N 1
ATOM 791 C CA . ALA A 1 95 ? -10.467 -4.828 2.798 1.00 93.75 95 ALA A CA 1
ATOM 792 C C . ALA A 1 95 ? -11.312 -3.548 2.900 1.00 93.75 95 ALA A C 1
ATOM 794 O O . ALA A 1 95 ? -12.164 -3.302 2.046 1.00 93.75 95 ALA A O 1
ATOM 795 N N . ARG A 1 96 ? -11.018 -2.677 3.878 1.00 94.25 96 ARG A N 1
ATOM 796 C CA . ARG A 1 96 ? -11.676 -1.366 3.990 1.00 94.25 96 ARG A CA 1
ATOM 797 C C . ARG A 1 96 ? -11.400 -0.474 2.788 1.00 94.25 96 ARG A C 1
ATOM 799 O O . ARG A 1 96 ? -12.318 0.141 2.269 1.00 94.25 96 ARG A O 1
ATOM 806 N N . PHE A 1 97 ? -10.164 -0.441 2.296 1.00 96.00 97 PHE A N 1
ATOM 807 C CA . PHE A 1 97 ? -9.820 0.379 1.139 1.00 96.00 97 PHE A CA 1
ATOM 808 C C . PHE A 1 97 ? -10.590 -0.036 -0.125 1.00 96.00 97 PHE A C 1
ATOM 810 O O . PHE A 1 97 ? -11.033 0.821 -0.887 1.00 96.00 97 PHE A O 1
ATOM 817 N N . ARG A 1 98 ? -10.797 -1.344 -0.335 1.00 95.56 98 ARG A N 1
ATOM 818 C CA . ARG A 1 98 ? -11.651 -1.873 -1.412 1.00 95.56 98 ARG A CA 1
ATOM 819 C C . ARG A 1 98 ? -13.120 -1.519 -1.219 1.00 95.56 98 ARG A C 1
ATOM 821 O O . ARG A 1 98 ? -13.776 -1.178 -2.194 1.00 95.56 98 ARG A O 1
ATOM 828 N N . HIS A 1 99 ? -13.612 -1.590 0.013 1.00 95.94 99 HIS A N 1
ATOM 829 C CA . HIS A 1 99 ? -14.982 -1.213 0.346 1.00 95.94 99 HIS A CA 1
ATOM 830 C C . HIS A 1 99 ? -15.245 0.285 0.117 1.00 95.94 99 HIS A C 1
ATOM 832 O O . HIS A 1 99 ? -16.251 0.648 -0.483 1.00 95.94 99 HIS A O 1
ATOM 838 N N . ASP A 1 100 ? -14.326 1.150 0.549 1.00 95.44 100 ASP A N 1
ATOM 839 C CA . ASP A 1 100 ? -14.495 2.606 0.484 1.00 95.44 100 ASP A CA 1
ATOM 840 C C . ASP A 1 100 ? -14.274 3.162 -0.930 1.00 95.44 100 ASP A C 1
ATOM 842 O O . ASP A 1 100 ? -14.811 4.210 -1.287 1.00 95.44 100 ASP A O 1
ATOM 846 N N . LEU A 1 101 ? -13.467 2.475 -1.743 1.00 94.38 101 LEU A N 1
ATOM 847 C CA . LEU A 1 101 ? -13.180 2.834 -3.129 1.00 94.38 101 LEU A CA 1
ATOM 848 C C . LEU A 1 101 ? -13.309 1.592 -4.029 1.00 94.38 101 LEU A C 1
ATOM 850 O O . LEU A 1 101 ? -12.280 1.076 -4.471 1.00 94.38 101 LEU A O 1
ATOM 854 N N . PRO A 1 102 ? -14.529 1.104 -4.326 1.00 94.44 102 PRO A N 1
ATOM 855 C CA . PRO A 1 102 ? -14.745 -0.139 -5.080 1.00 94.44 102 PRO A CA 1
ATOM 856 C C . PRO A 1 102 ? -14.442 -0.010 -6.584 1.00 94.44 102 PRO A C 1
ATOM 858 O O . PRO A 1 102 ? -14.055 -0.979 -7.231 1.00 94.44 102 PRO A O 1
ATOM 861 N N . ASP A 1 103 ? -14.533 1.201 -7.140 1.00 92.88 103 ASP A N 1
ATOM 862 C CA . ASP A 1 103 ? -14.392 1.460 -8.582 1.00 92.88 103 ASP A CA 1
ATOM 863 C C . ASP A 1 103 ? -12.951 1.816 -9.000 1.00 92.88 103 ASP A C 1
ATOM 865 O O . ASP A 1 103 ? -12.699 2.670 -9.867 1.00 92.88 103 ASP A O 1
ATOM 869 N N . LEU A 1 104 ? -11.957 1.224 -8.334 1.00 94.00 104 LEU A N 1
ATOM 870 C CA . LEU A 1 104 ? -10.551 1.400 -8.693 1.00 94.00 104 LEU A CA 1
ATOM 871 C C . LEU A 1 104 ? -10.082 0.320 -9.662 1.00 94.00 104 LEU A C 1
ATOM 873 O O . LEU A 1 104 ? 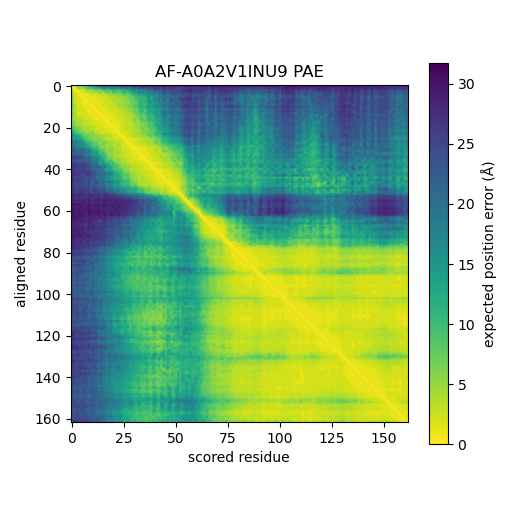-10.566 -0.809 -9.690 1.00 94.00 104 LEU A O 1
ATOM 877 N N . LYS A 1 105 ? -9.063 0.662 -10.453 1.00 93.62 105 LYS A N 1
ATOM 878 C CA . LYS A 1 105 ? -8.385 -0.333 -11.282 1.00 93.62 105 LYS A CA 1
ATOM 879 C C . LYS A 1 105 ? -7.591 -1.279 -10.383 1.00 93.62 105 LYS A C 1
ATOM 881 O O . LYS A 1 105 ? -7.021 -0.842 -9.386 1.00 93.62 105 LYS A O 1
ATOM 886 N N . ALA A 1 106 ? -7.462 -2.543 -10.790 1.00 91.06 106 ALA A N 1
ATOM 887 C CA . ALA A 1 106 ? -6.676 -3.553 -10.071 1.00 91.06 106 ALA A CA 1
ATOM 888 C C . ALA A 1 106 ? -5.266 -3.058 -9.691 1.00 91.06 106 ALA A C 1
ATOM 890 O O . ALA A 1 106 ? -4.817 -3.225 -8.561 1.00 91.06 106 ALA A O 1
ATOM 891 N N . ASP A 1 107 ? -4.597 -2.376 -10.618 1.00 91.88 107 ASP A N 1
ATOM 892 C CA . ASP A 1 107 ? -3.274 -1.786 -10.398 1.00 91.88 107 ASP A CA 1
ATOM 893 C C . ASP A 1 107 ? -3.247 -0.691 -9.327 1.00 91.88 107 ASP A C 1
ATOM 895 O O . ASP A 1 107 ? -2.214 -0.489 -8.698 1.00 91.88 107 ASP A O 1
ATOM 899 N N . ASP A 1 108 ? -4.345 0.040 -9.123 1.00 94.75 108 ASP A N 1
ATOM 900 C CA . ASP A 1 108 ? -4.404 1.092 -8.109 1.00 94.75 108 ASP A CA 1
ATOM 901 C C . ASP A 1 108 ? -4.525 0.472 -6.701 1.00 94.75 108 ASP A C 1
ATOM 903 O O . ASP A 1 108 ? -3.925 0.989 -5.758 1.00 94.75 108 ASP A O 1
ATOM 907 N N . TYR A 1 109 ? -5.185 -0.689 -6.567 1.00 94.31 109 TYR A N 1
ATOM 908 C CA . TYR A 1 109 ? -5.141 -1.493 -5.337 1.00 94.31 109 TYR A CA 1
ATOM 909 C C . TYR A 1 109 ? -3.748 -2.062 -5.073 1.00 94.31 109 TYR A C 1
ATOM 911 O O . TYR A 1 109 ? -3.243 -1.950 -3.959 1.00 94.31 109 TYR A O 1
ATOM 919 N N . LYS A 1 110 ? -3.096 -2.621 -6.101 1.00 91.50 110 LYS A N 1
ATOM 920 C CA . LYS A 1 110 ? -1.713 -3.112 -5.991 1.00 91.50 110 LYS A CA 1
ATOM 921 C C . LYS A 1 110 ? -0.758 -1.995 -5.582 1.00 91.50 110 LYS A C 1
ATOM 923 O O . LYS A 1 110 ? 0.063 -2.176 -4.694 1.00 91.50 110 LYS A O 1
ATOM 928 N N . LEU A 1 111 ? -0.896 -0.818 -6.191 1.00 92.88 111 LEU A N 1
ATOM 929 C CA . LEU A 1 111 ? -0.109 0.361 -5.846 1.00 92.88 111 LEU A CA 1
ATOM 930 C C . LEU A 1 111 ? -0.289 0.747 -4.378 1.00 92.88 111 LEU A C 1
ATOM 932 O O . LEU A 1 111 ? 0.703 1.052 -3.718 1.00 92.88 111 LEU A O 1
ATOM 936 N N . PHE A 1 112 ? -1.520 0.726 -3.865 1.00 93.81 112 PHE A N 1
ATOM 937 C CA . PHE A 1 112 ? -1.781 1.012 -2.459 1.00 93.81 112 PHE A CA 1
ATOM 938 C C . PHE A 1 112 ? -1.147 -0.037 -1.538 1.00 93.81 112 PHE A C 1
ATOM 940 O O . PHE A 1 112 ? -0.405 0.337 -0.633 1.00 93.81 112 PHE A O 1
ATOM 947 N N . LEU A 1 113 ? -1.323 -1.329 -1.837 1.00 89.31 113 LEU A N 1
ATOM 948 C CA . LEU A 1 113 ? -0.689 -2.433 -1.108 1.00 89.31 113 LEU A CA 1
ATOM 949 C C . LEU A 1 113 ? 0.837 -2.281 -1.056 1.00 89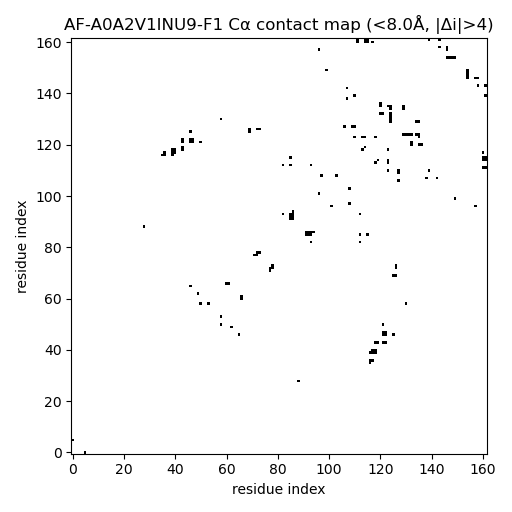.31 113 LEU A C 1
ATOM 951 O O . LEU A 1 113 ? 1.429 -2.289 0.020 1.00 89.31 113 LEU A O 1
ATOM 955 N N . TYR A 1 114 ? 1.482 -2.067 -2.204 1.00 83.44 114 TYR A N 1
ATOM 956 C CA . TYR A 1 114 ? 2.931 -1.875 -2.264 1.00 83.44 114 TYR A CA 1
ATOM 957 C C . TYR A 1 114 ? 3.394 -0.606 -1.538 1.00 83.44 114 TYR A C 1
ATOM 959 O O . TYR A 1 114 ? 4.498 -0.572 -0.999 1.00 83.44 114 TYR A O 1
ATOM 967 N N . SER A 1 115 ? 2.553 0.428 -1.483 1.00 87.06 115 SER A N 1
ATOM 968 C CA . SER A 1 115 ? 2.873 1.643 -0.733 1.00 87.06 115 SER A CA 1
ATOM 969 C C . SER A 1 115 ? 2.761 1.423 0.782 1.00 87.06 115 SER A C 1
ATOM 971 O O . SER A 1 115 ? 3.616 1.910 1.516 1.00 87.06 115 SER A O 1
ATOM 973 N N . ILE A 1 116 ? 1.804 0.608 1.253 1.00 83.06 116 ILE A N 1
ATOM 974 C CA . ILE A 1 116 ? 1.735 0.162 2.660 1.00 83.06 116 ILE A CA 1
ATOM 975 C C . ILE A 1 116 ? 2.995 -0.620 3.052 1.00 83.06 116 ILE A C 1
ATOM 977 O O . ILE A 1 116 ? 3.511 -0.444 4.153 1.00 83.06 116 ILE A O 1
ATOM 981 N N . LEU A 1 117 ? 3.505 -1.453 2.143 1.00 75.88 117 LEU A N 1
ATOM 982 C CA . LEU A 1 117 ? 4.734 -2.229 2.336 1.00 75.88 117 LEU A CA 1
ATOM 983 C C . LEU A 1 117 ? 6.015 -1.372 2.247 1.00 75.88 117 LEU A C 1
ATOM 985 O O . LEU A 1 117 ? 7.102 -1.861 2.539 1.00 75.88 117 LEU A O 1
ATOM 989 N N . GLY A 1 118 ? 5.906 -0.090 1.879 1.00 73.06 118 GLY A N 1
ATOM 990 C CA . GLY A 1 118 ? 7.026 0.855 1.879 1.00 73.06 118 GLY A CA 1
ATOM 991 C C . GLY A 1 118 ? 7.902 0.836 0.623 1.00 73.06 118 GLY A C 1
ATOM 992 O O . GLY A 1 118 ? 9.000 1.394 0.645 1.00 73.06 118 GLY A O 1
ATOM 993 N N . PHE A 1 119 ? 7.443 0.232 -0.476 1.00 73.25 119 PHE A N 1
ATOM 994 C CA . PHE A 1 119 ? 8.176 0.239 -1.745 1.00 73.25 119 PHE A CA 1
ATOM 995 C C . PHE A 1 119 ? 8.230 1.641 -2.376 1.00 73.25 119 PHE A C 1
ATOM 997 O O . PHE A 1 119 ? 7.247 2.393 -2.353 1.00 73.25 119 PHE A O 1
ATOM 1004 N N . SER A 1 120 ? 9.359 2.003 -3.004 1.00 76.94 120 SER A N 1
ATOM 1005 C CA . SER A 1 120 ? 9.444 3.272 -3.735 1.00 76.94 120 SER A CA 1
ATOM 1006 C C . SER A 1 120 ? 8.628 3.240 -5.023 1.00 76.94 120 SER A C 1
ATOM 1008 O O . SER A 1 120 ? 8.242 2.190 -5.540 1.00 76.94 120 SER A O 1
ATOM 1010 N N . SER A 1 121 ? 8.414 4.420 -5.609 1.00 80.81 121 SER A N 1
ATOM 1011 C CA . SER A 1 121 ? 7.781 4.536 -6.925 1.00 80.81 121 SER A CA 1
ATOM 1012 C C . SER A 1 121 ? 8.534 3.770 -8.020 1.00 80.81 121 SER A C 1
ATOM 1014 O O . SER A 1 121 ? 7.895 3.324 -8.971 1.00 80.81 121 SER A O 1
ATOM 1016 N N . THR A 1 122 ? 9.851 3.578 -7.885 1.00 73.81 122 THR A N 1
ATOM 1017 C CA . THR A 1 122 ? 10.660 2.802 -8.832 1.00 73.81 122 THR A CA 1
ATOM 1018 C C . THR A 1 122 ? 10.345 1.315 -8.714 1.00 73.81 122 THR A C 1
ATOM 1020 O O . THR A 1 122 ? 9.963 0.708 -9.710 1.00 73.81 122 THR A O 1
ATOM 1023 N N . ALA A 1 123 ? 10.392 0.738 -7.510 1.00 71.31 123 ALA A N 1
ATOM 1024 C CA . ALA A 1 123 ? 10.021 -0.663 -7.289 1.00 71.31 123 ALA A CA 1
ATOM 1025 C C . ALA A 1 123 ? 8.561 -0.936 -7.694 1.00 71.31 123 ALA A C 1
ATOM 1027 O O . ALA A 1 123 ? 8.276 -1.885 -8.422 1.00 71.31 123 ALA A O 1
ATOM 1028 N N . ILE A 1 124 ? 7.640 -0.031 -7.341 1.00 81.06 124 ILE A N 1
ATOM 1029 C CA . ILE A 1 124 ? 6.234 -0.106 -7.765 1.00 81.06 124 ILE A CA 1
ATOM 1030 C C . ILE A 1 124 ? 6.109 -0.075 -9.296 1.00 81.06 124 ILE A C 1
ATOM 1032 O O . ILE A 1 124 ? 5.289 -0.805 -9.848 1.00 81.06 124 ILE A O 1
ATOM 1036 N N . SER A 1 125 ? 6.912 0.732 -10.000 1.00 80.69 125 SER A N 1
ATOM 1037 C CA . SER A 1 125 ? 6.890 0.776 -11.470 1.00 80.69 125 SER A CA 1
ATOM 1038 C C . SER A 1 125 ? 7.276 -0.560 -12.099 1.00 80.69 125 SER A C 1
ATOM 1040 O O . SER A 1 125 ? 6.696 -0.941 -13.117 1.00 80.69 125 SER A O 1
ATOM 1042 N N . VAL A 1 126 ? 8.190 -1.291 -11.455 1.00 73.38 126 VAL A N 1
ATOM 1043 C CA . VAL A 1 126 ? 8.627 -2.621 -11.881 1.00 73.38 126 VAL A CA 1
ATOM 1044 C C . VAL A 1 126 ? 7.542 -3.659 -11.583 1.00 73.38 126 VAL A C 1
ATOM 1046 O O . VAL A 1 126 ? 7.137 -4.380 -12.492 1.00 73.38 126 VAL A O 1
ATOM 1049 N N . PHE A 1 127 ? 6.988 -3.689 -10.365 1.00 74.75 127 PHE A N 1
ATOM 1050 C CA . PHE A 1 127 ? 5.916 -4.630 -10.001 1.00 74.75 127 PHE A CA 1
ATOM 1051 C C . PHE A 1 127 ? 4.646 -4.449 -10.837 1.00 74.75 127 PHE A C 1
ATOM 1053 O O . PHE A 1 127 ? 3.983 -5.421 -11.195 1.00 74.75 127 PHE A O 1
ATOM 1060 N N . LEU A 1 128 ? 4.316 -3.204 -11.185 1.00 82.56 128 LEU A N 1
ATOM 1061 C CA . LEU A 1 128 ? 3.189 -2.880 -12.059 1.00 82.56 128 LEU A CA 1
ATOM 1062 C C . LEU A 1 128 ? 3.532 -2.980 -13.553 1.00 82.56 128 LEU A C 1
ATOM 1064 O O . LEU A 1 128 ? 2.675 -2.681 -14.383 1.00 82.56 128 LEU A O 1
ATOM 1068 N N . LYS A 1 129 ? 4.767 -3.368 -13.903 1.00 80.25 129 LYS A N 1
ATOM 1069 C CA . LYS A 1 129 ? 5.256 -3.505 -15.284 1.00 80.25 129 LYS A CA 1
ATOM 1070 C C . LYS A 1 129 ? 4.985 -2.254 -16.134 1.00 80.25 129 LYS A C 1
ATOM 1072 O O . LYS A 1 129 ? 4.573 -2.336 -17.289 1.00 80.25 129 LYS A O 1
ATOM 1077 N N . THR A 1 130 ? 5.187 -1.069 -15.555 1.00 77.88 130 THR A N 1
ATOM 1078 C CA . THR A 1 130 ? 4.981 0.208 -16.251 1.00 77.88 130 THR A CA 1
ATOM 1079 C C . THR A 1 130 ? 6.250 0.654 -16.967 1.00 77.88 130 THR A C 1
ATOM 1081 O O . THR A 1 130 ? 7.326 0.648 -16.381 1.00 77.88 130 THR A O 1
ATOM 1084 N N . GLU A 1 131 ? 6.127 1.134 -18.206 1.00 73.62 131 GLU A N 1
ATOM 1085 C CA . GLU A 1 131 ? 7.282 1.590 -19.001 1.00 73.62 131 GLU A CA 1
ATOM 1086 C C . GLU A 1 131 ? 7.954 2.863 -18.462 1.00 73.62 131 GLU A C 1
ATOM 1088 O O . GLU A 1 131 ? 9.110 3.156 -18.774 1.00 73.62 131 GLU A O 1
ATOM 1093 N N . LYS A 1 132 ? 7.195 3.663 -17.707 1.00 79.19 132 LYS A N 1
ATOM 1094 C CA . LYS A 1 132 ? 7.557 5.013 -17.274 1.00 79.19 132 LYS A CA 1
ATOM 1095 C C . LYS A 1 132 ? 7.188 5.214 -15.815 1.00 79.19 132 LYS A C 1
ATOM 1097 O O . LYS A 1 132 ? 6.018 5.063 -15.452 1.00 79.19 132 LYS A O 1
ATOM 1102 N N . ILE A 1 133 ? 8.155 5.640 -15.005 1.00 81.81 133 ILE A N 1
ATOM 1103 C CA . ILE A 1 133 ? 7.939 5.941 -13.585 1.00 81.81 133 ILE A CA 1
ATOM 1104 C C . ILE A 1 133 ? 6.904 7.063 -13.386 1.00 81.81 133 ILE A C 1
ATOM 1106 O O . ILE A 1 133 ? 6.142 7.043 -12.418 1.00 81.81 133 ILE A O 1
ATOM 1110 N N . GLU A 1 134 ? 6.764 7.984 -14.352 1.00 87.19 134 GLU A N 1
ATOM 1111 C CA . GLU A 1 134 ? 5.713 9.012 -14.355 1.00 87.19 134 GLU A CA 1
ATOM 1112 C C . GLU A 1 134 ? 4.301 8.415 -14.302 1.00 87.19 134 GLU A C 1
ATOM 1114 O O . GLU A 1 134 ? 3.387 9.031 -13.750 1.00 87.19 134 GLU A O 1
ATOM 1119 N N . SER A 1 135 ? 4.100 7.200 -14.823 1.00 88.62 135 SER A N 1
ATOM 1120 C CA . SER A 1 135 ? 2.820 6.490 -14.725 1.00 88.62 135 SER A CA 1
ATOM 1121 C C . SER A 1 135 ? 2.445 6.213 -13.267 1.00 88.62 135 SER A C 1
ATOM 1123 O O . SER A 1 135 ? 1.298 6.441 -12.873 1.00 88.62 135 SER A O 1
ATOM 1125 N N . VAL A 1 136 ? 3.416 5.812 -12.437 1.00 88.38 136 VAL A N 1
ATOM 1126 C CA . VAL A 1 136 ? 3.217 5.560 -11.002 1.00 88.38 136 VAL A CA 1
ATOM 1127 C C . VAL A 1 136 ? 2.920 6.857 -10.258 1.00 88.38 136 VAL A C 1
ATOM 1129 O O . VAL A 1 136 ? 1.957 6.908 -9.493 1.00 88.38 136 VAL A O 1
ATOM 1132 N N . TYR A 1 137 ? 3.667 7.934 -10.523 1.00 91.56 137 TYR A N 1
ATOM 1133 C CA . TYR A 1 137 ? 3.390 9.243 -9.917 1.00 91.56 137 TYR A CA 1
ATOM 1134 C C . TYR A 1 137 ? 1.993 9.759 -10.280 1.00 91.56 137 TYR A C 1
ATOM 1136 O O . TYR A 1 137 ? 1.247 10.218 -9.413 1.00 91.56 137 TYR A O 1
ATOM 1144 N N . ASN A 1 138 ? 1.588 9.611 -11.542 1.00 94.69 138 ASN A N 1
ATOM 1145 C CA . ASN A 1 138 ? 0.256 9.988 -11.998 1.00 94.69 138 ASN A CA 1
ATOM 1146 C C . ASN A 1 138 ? -0.849 9.137 -11.358 1.00 94.69 138 ASN A C 1
ATOM 1148 O O . ASN A 1 138 ? -1.898 9.678 -10.997 1.00 94.69 138 ASN A O 1
ATOM 1152 N N . ARG A 1 139 ? -0.629 7.826 -11.183 1.00 95.38 139 ARG A N 1
ATOM 1153 C CA . ARG A 1 139 ? -1.550 6.948 -10.443 1.00 95.38 139 ARG A CA 1
ATOM 1154 C C . ARG A 1 139 ? -1.661 7.370 -8.981 1.00 95.38 139 ARG A C 1
ATOM 1156 O O . ARG A 1 139 ? -2.780 7.614 -8.541 1.00 95.38 139 ARG A O 1
ATOM 1163 N N . LYS A 1 140 ? -0.541 7.581 -8.275 1.00 94.62 140 LYS A N 1
ATOM 1164 C CA . LYS A 1 140 ? -0.529 8.106 -6.895 1.00 94.62 140 LYS A CA 1
ATOM 1165 C C . LYS A 1 140 ? -1.298 9.421 -6.794 1.00 94.62 140 LYS A C 1
ATOM 1167 O O . LYS A 1 140 ? -2.143 9.566 -5.920 1.00 94.62 140 LYS A O 1
ATOM 1172 N N . ARG A 1 141 ? -1.076 10.363 -7.718 1.00 96.44 141 ARG A N 1
ATOM 1173 C CA . ARG A 1 141 ? -1.789 11.651 -7.741 1.00 96.44 141 ARG A CA 1
ATOM 1174 C C . ARG A 1 141 ? -3.305 11.470 -7.850 1.00 96.44 141 ARG A C 1
ATOM 1176 O O . ARG A 1 141 ? -4.042 12.065 -7.067 1.00 96.44 141 ARG A O 1
ATOM 1183 N N . ARG A 1 142 ? -3.770 10.653 -8.803 1.00 96.00 142 ARG A N 1
ATOM 1184 C CA . ARG A 1 142 ? -5.204 10.366 -8.988 1.00 96.00 142 ARG A CA 1
ATOM 1185 C C . ARG A 1 142 ? -5.792 9.635 -7.786 1.00 96.00 142 ARG A C 1
ATOM 1187 O O . ARG A 1 142 ? -6.887 9.977 -7.356 1.00 96.00 142 ARG A O 1
ATOM 1194 N N . LEU A 1 143 ? -5.055 8.679 -7.227 1.00 96.31 143 LEU A N 1
ATOM 1195 C CA . LEU A 1 143 ? -5.485 7.922 -6.060 1.00 96.31 143 LEU A CA 1
ATOM 1196 C C . LEU A 1 143 ? -5.640 8.832 -4.837 1.00 96.31 143 LEU A C 1
ATOM 1198 O O . LEU A 1 143 ? -6.695 8.833 -4.217 1.00 96.31 143 LEU A O 1
ATOM 1202 N N . LYS A 1 144 ? -4.658 9.703 -4.568 1.00 96.25 144 LYS A N 1
ATOM 1203 C CA . LYS A 1 144 ? -4.754 10.733 -3.520 1.00 96.25 144 LYS A CA 1
ATOM 1204 C C . LYS A 1 144 ? -5.949 11.663 -3.736 1.00 96.25 144 LYS A C 1
ATOM 1206 O O . LYS A 1 144 ? -6.586 12.060 -2.770 1.00 96.25 144 LYS A O 1
ATOM 1211 N N . ALA A 1 145 ? -6.254 12.034 -4.981 1.00 96.56 145 ALA A N 1
ATOM 1212 C CA . ALA A 1 145 ? -7.418 12.868 -5.282 1.00 96.56 145 ALA A CA 1
ATOM 1213 C C . ALA A 1 145 ? -8.743 12.161 -4.952 1.00 96.56 145 ALA A C 1
ATOM 1215 O O . ALA A 1 145 ? -9.620 12.796 -4.379 1.00 96.56 145 ALA A O 1
ATOM 1216 N N . LYS A 1 146 ? -8.861 10.859 -5.248 1.00 95.94 146 LYS A N 1
ATOM 1217 C CA . LYS A 1 146 ? -10.027 10.046 -4.865 1.00 95.94 146 LYS A CA 1
ATOM 1218 C C . LYS A 1 146 ? -10.129 9.871 -3.347 1.00 95.94 146 LYS A C 1
ATOM 1220 O O . LYS A 1 146 ? -11.190 10.089 -2.784 1.00 95.94 146 LYS A O 1
ATOM 1225 N N . ILE A 1 147 ? -9.018 9.563 -2.673 1.00 96.06 147 ILE A N 1
ATOM 1226 C CA . ILE A 1 147 ? -8.981 9.381 -1.211 1.00 96.06 147 ILE A CA 1
ATOM 1227 C C . ILE A 1 147 ? -9.418 10.649 -0.471 1.00 96.06 147 ILE A C 1
ATOM 1229 O O . ILE A 1 147 ? -10.128 10.559 0.521 1.00 96.06 147 ILE A O 1
ATOM 1233 N N . ARG A 1 148 ? -9.043 11.837 -0.960 1.00 95.88 148 ARG A N 1
ATOM 1234 C CA . ARG A 1 148 ? -9.454 13.118 -0.357 1.00 95.88 148 ARG A CA 1
ATOM 1235 C C . ARG A 1 148 ? -10.961 13.388 -0.401 1.00 95.88 148 ARG A C 1
ATOM 1237 O O . ARG A 1 148 ? -11.400 14.325 0.247 1.00 95.88 148 ARG A O 1
ATOM 1244 N N . GLN A 1 149 ? -11.731 12.619 -1.170 1.00 95.44 149 GLN A N 1
ATOM 1245 C CA . GLN A 1 149 ? -13.194 12.728 -1.209 1.00 95.44 149 GLN A CA 1
ATOM 1246 C C . GLN A 1 149 ? -13.869 11.914 -0.094 1.00 95.44 149 GLN A C 1
ATOM 1248 O O . GLN A 1 149 ? -15.069 12.055 0.118 1.00 95.44 149 GLN A O 1
ATOM 1253 N N . LEU A 1 150 ? -13.115 11.065 0.611 1.00 94.56 150 LEU A N 1
ATOM 1254 C CA . LEU A 1 150 ? -13.596 10.298 1.758 1.00 94.56 150 LEU A CA 1
ATOM 1255 C C . LEU A 1 150 ? -13.629 11.170 3.029 1.00 94.56 150 LEU A C 1
ATOM 1257 O O . LEU A 1 150 ? -12.957 12.205 3.078 1.00 94.56 150 LEU A O 1
ATOM 1261 N N . PRO A 1 151 ? -14.349 10.745 4.087 1.00 94.69 151 PRO A N 1
ATOM 1262 C CA . PRO A 1 151 ? -14.317 11.419 5.384 1.00 94.69 151 PRO A CA 1
ATOM 1263 C C . PRO A 1 151 ? -12.886 11.611 5.900 1.00 94.69 151 PRO A C 1
ATOM 1265 O O . PRO A 1 151 ? -12.062 10.703 5.783 1.00 94.69 151 PRO A O 1
ATOM 1268 N N . GLU A 1 152 ? -12.595 12.764 6.509 1.00 89.44 152 GLU A N 1
ATOM 1269 C CA . GLU A 1 152 ? -11.235 13.191 6.882 1.00 89.44 152 GLU A CA 1
ATOM 1270 C C . GLU A 1 152 ? -10.471 12.155 7.722 1.00 89.44 152 GLU A C 1
ATOM 1272 O O . GLU A 1 152 ? -9.302 11.874 7.460 1.00 89.44 152 GLU A O 1
ATOM 1277 N N . THR A 1 153 ? -11.152 11.509 8.670 1.00 87.88 153 THR A N 1
ATOM 1278 C CA . THR A 1 153 ? -10.582 10.451 9.520 1.00 87.88 153 THR A CA 1
ATOM 1279 C C . THR A 1 153 ? -10.113 9.234 8.717 1.00 87.88 153 THR A C 1
ATOM 1281 O O . THR A 1 153 ? -9.074 8.645 9.012 1.00 87.88 153 THR A O 1
ATOM 1284 N N . THR A 1 154 ? -10.854 8.873 7.669 1.00 89.88 154 THR A N 1
ATOM 1285 C CA . THR A 1 154 ? -10.551 7.736 6.791 1.00 89.88 154 THR A CA 1
ATOM 1286 C C . THR A 1 154 ? -9.517 8.129 5.739 1.00 89.88 154 THR A C 1
ATOM 1288 O O . THR A 1 154 ? -8.531 7.421 5.527 1.00 89.88 154 THR A O 1
ATOM 1291 N N . ALA A 1 155 ? -9.682 9.311 5.141 1.00 92.56 155 ALA A N 1
ATOM 1292 C CA . ALA A 1 155 ? -8.755 9.870 4.170 1.00 92.56 155 ALA A CA 1
ATOM 1293 C C . ALA A 1 155 ? -7.348 10.034 4.762 1.00 92.56 155 ALA A C 1
ATOM 1295 O O . ALA A 1 155 ? -6.373 9.618 4.136 1.00 92.56 155 ALA A O 1
ATOM 1296 N N . GLY A 1 156 ? -7.233 10.572 5.981 1.00 91.19 156 GLY A N 1
ATOM 1297 C CA . GLY A 1 156 ? -5.955 10.743 6.675 1.00 91.19 156 GLY A CA 1
ATOM 1298 C C . GLY A 1 156 ? -5.204 9.423 6.852 1.00 91.19 156 GLY A C 1
ATOM 1299 O O . GLY A 1 156 ? -4.009 9.350 6.561 1.00 91.19 156 GLY A O 1
ATOM 1300 N N . LYS A 1 157 ? -5.922 8.353 7.222 1.00 89.62 157 LYS A N 1
ATOM 1301 C CA . LYS A 1 157 ? -5.344 7.013 7.385 1.00 89.62 157 LYS A CA 1
ATOM 1302 C C . LYS A 1 157 ? -4.833 6.423 6.071 1.00 89.62 157 LYS A C 1
ATOM 1304 O O . LYS A 1 157 ? -3.806 5.762 6.071 1.00 89.62 157 LYS A O 1
ATOM 1309 N N . TYR A 1 158 ? -5.508 6.634 4.944 1.00 93.75 158 TYR A N 1
ATOM 1310 C CA . TYR A 1 158 ? -5.015 6.129 3.655 1.00 93.75 158 TYR A CA 1
ATOM 1311 C C . TYR A 1 158 ? -3.889 6.991 3.080 1.00 93.75 158 TYR A C 1
ATOM 1313 O O . TYR A 1 158 ? -2.937 6.465 2.502 1.00 93.75 158 TYR A O 1
ATOM 1321 N N . LEU A 1 159 ? -3.959 8.312 3.262 1.00 93.12 159 LEU A N 1
ATOM 1322 C CA . LEU A 1 159 ? -2.935 9.234 2.773 1.00 93.12 159 LEU A CA 1
ATOM 1323 C C . LEU A 1 159 ? -1.593 9.066 3.488 1.00 93.12 159 LEU A C 1
ATOM 1325 O O . LEU A 1 159 ? -0.574 9.343 2.864 1.00 93.12 159 LEU A O 1
ATOM 1329 N N . SER A 1 160 ? -1.558 8.573 4.731 1.00 89.56 160 SER A N 1
ATOM 1330 C CA . SER A 1 160 ? -0.293 8.322 5.437 1.00 89.56 160 SER A CA 1
ATOM 1331 C C . SER A 1 160 ? 0.600 7.279 4.756 1.00 89.56 160 SER A C 1
ATOM 1333 O O . SER A 1 160 ? 1.789 7.217 5.055 1.00 89.56 160 SER A O 1
ATOM 1335 N N . TYR A 1 161 ? 0.051 6.468 3.847 1.00 85.19 161 TYR A N 1
ATOM 1336 C CA . TYR A 1 161 ? 0.797 5.450 3.106 1.00 85.19 161 TYR A CA 1
ATOM 1337 C C . TYR A 1 161 ? 1.215 5.892 1.694 1.00 85.19 161 TYR A C 1
ATOM 1339 O O . TYR A 1 161 ? 1.882 5.122 1.010 1.00 85.19 161 TYR A O 1
ATOM 1347 N N . LEU A 1 162 ? 0.823 7.083 1.212 1.00 86.25 162 LEU A N 1
ATOM 1348 C CA . LEU A 1 162 ? 0.981 7.488 -0.198 1.00 86.25 162 LEU A CA 1
ATOM 1349 C C . LEU A 1 162 ? 1.805 8.752 -0.420 1.00 86.25 162 LEU A C 1
ATOM 1351 O O . LEU A 1 162 ? 1.633 9.752 0.304 1.00 86.25 162 LEU A O 1
#

Sequence (162 aa):
MRRDEYYFQIGQNIKEITELRQRDNEATNSLLRELLTKEYRLMDGKCREYYEKSSRQTRKNISDEAVELVERLSSAGQLAELEETVNRYQSDIMARFRHDLPDLKADDYKLFLYSILGFSSTAISVFLKTEKIESVYNRKRRLKAKIRQLPETTAGKYLSYL

Solvent-accessible surface area (backbone atoms only — not comparable to full-atom values): 8925 Å² total; per-residue (Å²): 132,58,71,69,59,54,54,51,52,51,52,50,52,52,50,53,52,49,55,51,51,49,51,52,50,52,51,52,46,48,51,50,49,50,52,48,36,50,54,33,44,55,51,30,51,55,44,44,57,47,63,74,72,43,52,88,80,43,71,79,58,60,54,69,70,57,36,52,48,39,52,50,59,59,30,72,67,45,41,51,52,51,49,50,51,47,18,73,72,52,77,36,47,59,62,48,48,44,68,78,48,68,91,59,55,73,66,57,54,50,52,49,53,42,26,68,50,55,42,44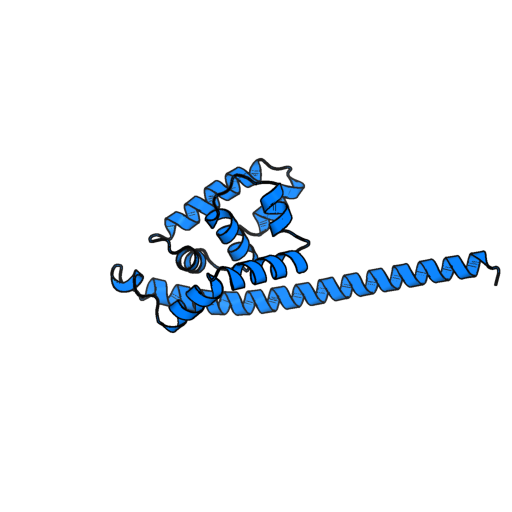,62,61,37,49,18,58,64,68,70,45,99,44,56,65,57,44,55,52,48,52,53,52,48,52,58,57,40,66,74,44,61,66,79,59,22,53,65,58,5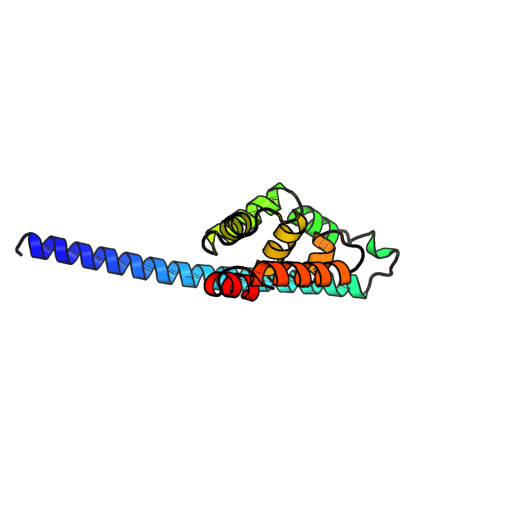0,75,44,108

Radius of gyration: 20.74 Å; Cα contacts (8 Å, |Δi|>4): 93; chains: 1; bounding box: 42×30×74 Å

Foldseek 3Di:
DPPVVVVVVVVVVVVVVVVVVVVVLLVVLVVVLVVLLVVQVVVLVVLVVCVVVADLVRLVPQPPVRVVVLCCCLDPVNVVVLLVVCCVSVVHLLVVVCVLCVPDDPLLSVLLSVLSSPHDLSSSCVSSVPSDSVVSVVSVVVSLVSLVVDPPVRSVVSVVSD

Mean predicted aligned error: 11.8 Å